Protein AF-A0A954KJN5-F1 (afdb_monomer)

Structure (mmCIF, N/CA/C/O backbone):
data_AF-A0A954KJN5-F1
#
_entry.id   AF-A0A954KJN5-F1
#
loop_
_atom_site.group_PDB
_atom_site.id
_atom_site.type_symbol
_atom_site.label_atom_id
_atom_site.label_alt_id
_atom_site.label_comp_id
_atom_site.label_asym_id
_atom_site.label_entity_id
_atom_site.label_seq_id
_atom_site.pdbx_PDB_ins_code
_atom_site.Cartn_x
_atom_site.Cartn_y
_atom_site.Cartn_z
_atom_site.occupancy
_atom_site.B_iso_or_equiv
_atom_site.auth_seq_id
_atom_site.auth_comp_id
_atom_site.auth_asym_id
_atom_site.auth_atom_id
_atom_site.pdbx_PDB_model_num
ATOM 1 N N . MET A 1 1 ? 38.345 19.058 4.018 1.00 45.34 1 MET A N 1
ATOM 2 C CA . MET A 1 1 ? 37.276 18.795 3.029 1.00 45.34 1 MET A CA 1
ATOM 3 C C . MET A 1 1 ? 36.650 20.139 2.692 1.00 45.34 1 MET A C 1
ATOM 5 O O . MET A 1 1 ? 36.261 20.833 3.620 1.00 45.34 1 MET A O 1
ATOM 9 N N . GLY A 1 2 ? 36.701 20.574 1.430 1.00 59.28 2 GLY A N 1
ATOM 10 C CA . GLY A 1 2 ? 36.225 21.905 1.029 1.00 59.28 2 GLY A CA 1
ATOM 11 C C . GLY A 1 2 ? 34.712 22.035 1.203 1.00 59.28 2 GLY A C 1
ATOM 12 O O . GLY A 1 2 ? 33.981 21.108 0.860 1.00 59.28 2 GLY A O 1
ATOM 13 N N . ASN A 1 3 ? 34.256 23.162 1.754 1.00 68.44 3 ASN A N 1
ATOM 14 C CA . ASN A 1 3 ? 32.835 23.489 1.864 1.00 68.44 3 ASN A CA 1
ATOM 15 C C . ASN A 1 3 ? 32.254 23.645 0.457 1.00 68.44 3 ASN A C 1
ATOM 17 O O . ASN A 1 3 ? 32.438 24.685 -0.173 1.00 68.44 3 ASN A O 1
ATOM 21 N N . ILE A 1 4 ? 31.571 22.613 -0.034 1.00 74.88 4 ILE A N 1
ATOM 22 C CA . ILE A 1 4 ? 30.788 22.710 -1.264 1.00 74.88 4 ILE A CA 1
ATOM 23 C C . ILE A 1 4 ? 29.654 23.714 -0.987 1.00 74.88 4 ILE A C 1
ATOM 25 O O . ILE A 1 4 ? 28.879 23.498 -0.050 1.00 74.88 4 ILE A O 1
ATOM 29 N N . PRO A 1 5 ? 29.541 24.816 -1.748 1.00 82.19 5 PRO A N 1
ATOM 30 C CA . PRO A 1 5 ? 28.461 25.780 -1.589 1.00 82.19 5 PRO A CA 1
ATOM 31 C C . PRO A 1 5 ? 27.086 25.107 -1.698 1.00 82.19 5 PRO A C 1
ATOM 33 O O . PRO A 1 5 ? 26.865 24.262 -2.564 1.00 82.19 5 PRO A O 1
ATOM 36 N N . GLN A 1 6 ? 26.123 25.522 -0.870 1.00 74.19 6 GLN A N 1
ATOM 37 C CA . GLN A 1 6 ? 24.774 24.931 -0.822 1.00 74.19 6 GLN A CA 1
ATOM 38 C C . GLN A 1 6 ? 24.078 24.885 -2.197 1.00 74.19 6 GLN A C 1
ATOM 40 O O . GLN A 1 6 ? 23.356 23.943 -2.519 1.00 74.19 6 GLN A O 1
ATOM 45 N N . VAL A 1 7 ? 24.322 25.896 -3.034 1.00 82.19 7 VAL A N 1
ATOM 46 C CA . VAL A 1 7 ? 23.791 25.984 -4.404 1.00 82.19 7 VAL A CA 1
ATOM 47 C C . VAL A 1 7 ? 24.363 24.887 -5.306 1.00 82.19 7 VAL A C 1
ATOM 49 O O . VAL A 1 7 ? 23.650 24.325 -6.138 1.00 82.19 7 VAL A O 1
ATOM 52 N N . GLU A 1 8 ? 25.640 24.558 -5.130 1.00 83.75 8 GLU A N 1
ATOM 53 C CA . GLU A 1 8 ? 26.333 23.526 -5.895 1.00 83.75 8 GLU A CA 1
ATOM 54 C C . GLU A 1 8 ? 25.905 22.123 -5.440 1.00 83.75 8 GLU A C 1
ATOM 56 O O . GLU A 1 8 ? 25.600 21.280 -6.283 1.00 83.75 8 GLU A O 1
ATOM 61 N N . LEU A 1 9 ? 25.718 21.913 -4.129 1.00 78.31 9 LEU A N 1
ATOM 62 C CA . LEU A 1 9 ? 25.090 20.697 -3.591 1.00 78.31 9 LEU A CA 1
ATOM 63 C C . LEU A 1 9 ? 23.677 20.477 -4.149 1.00 78.31 9 LEU A C 1
ATOM 65 O O . LEU A 1 9 ? 23.351 19.367 -4.568 1.00 78.31 9 LEU A O 1
ATOM 69 N N . ASN A 1 10 ? 22.853 21.527 -4.219 1.00 80.38 10 ASN A N 1
ATOM 70 C CA . ASN A 1 10 ? 21.506 21.429 -4.787 1.00 80.38 10 ASN A CA 1
ATOM 71 C C . ASN A 1 10 ? 21.533 21.058 -6.280 1.00 80.38 10 ASN A C 1
ATOM 73 O O . ASN A 1 10 ? 20.729 20.231 -6.712 1.00 80.38 10 ASN A O 1
ATOM 77 N N . ARG A 1 11 ? 22.470 21.608 -7.067 1.00 83.88 11 ARG A N 1
ATOM 78 C CA . ARG A 1 11 ? 22.643 21.234 -8.485 1.00 83.88 11 ARG A CA 1
ATOM 79 C C . ARG A 1 11 ? 23.091 19.786 -8.653 1.00 83.88 11 ARG A C 1
ATOM 81 O O . ARG A 1 11 ? 22.557 19.093 -9.516 1.00 83.88 11 ARG A O 1
ATOM 88 N N . ILE A 1 12 ? 24.031 19.325 -7.828 1.00 82.31 12 ILE A N 1
ATOM 89 C CA . ILE A 1 12 ? 24.496 17.932 -7.830 1.00 82.31 12 ILE A CA 1
ATOM 90 C C . ILE A 1 12 ? 23.345 16.988 -7.454 1.00 82.31 12 ILE A C 1
ATOM 92 O O . ILE A 1 12 ? 23.120 15.978 -8.114 1.00 82.31 12 ILE A O 1
ATOM 96 N N . TYR A 1 13 ? 22.553 17.331 -6.439 1.00 79.69 13 TYR A N 1
ATOM 97 C CA . TYR A 1 13 ? 21.402 16.519 -6.049 1.00 79.69 13 TYR A CA 1
ATOM 98 C C . TYR A 1 13 ? 20.354 16.429 -7.170 1.00 79.69 13 TYR A C 1
ATOM 100 O O . TYR A 1 13 ? 19.871 15.340 -7.488 1.00 79.69 13 TYR A O 1
ATOM 108 N N . GLN A 1 14 ? 20.047 17.554 -7.826 1.00 81.94 14 GLN A N 1
ATOM 109 C CA . GLN A 1 14 ? 19.130 17.595 -8.971 1.00 81.94 14 GLN A CA 1
ATOM 110 C C . GLN A 1 14 ? 19.646 16.787 -10.169 1.00 81.94 14 GLN A C 1
ATOM 112 O O . GLN A 1 14 ? 18.857 16.092 -10.811 1.00 81.94 14 GLN A O 1
ATOM 117 N N . SER A 1 15 ? 20.951 16.826 -10.456 1.00 83.62 15 SER A N 1
ATOM 118 C CA . SER A 1 15 ? 21.538 16.075 -11.572 1.00 83.62 15 SER A CA 1
ATOM 119 C C . SER A 1 15 ? 21.603 14.565 -11.312 1.00 83.62 15 SER A C 1
ATOM 121 O O . SER A 1 15 ? 21.504 13.779 -12.255 1.00 83.62 15 SER A O 1
ATOM 123 N N . ILE A 1 16 ? 21.689 14.140 -10.046 1.00 83.56 16 ILE A N 1
ATOM 124 C CA . ILE A 1 16 ? 21.699 12.723 -9.650 1.00 83.56 16 ILE A CA 1
ATOM 125 C C . ILE A 1 16 ? 20.284 12.123 -9.605 1.00 83.56 16 ILE A C 1
ATOM 127 O O . ILE A 1 16 ? 20.129 10.913 -9.799 1.00 83.56 16 ILE A O 1
ATOM 131 N N . GLN A 1 17 ? 19.229 12.924 -9.406 1.00 76.94 17 GLN A N 1
ATOM 132 C CA . GLN A 1 17 ? 17.857 12.409 -9.277 1.00 76.94 17 GLN A CA 1
ATOM 133 C C . GLN A 1 17 ? 17.408 11.457 -10.404 1.00 76.94 17 GLN A C 1
ATOM 135 O O . GLN A 1 17 ? 16.836 10.411 -10.087 1.00 76.94 17 GLN A O 1
ATOM 140 N N . PRO A 1 18 ? 17.637 11.740 -11.703 1.00 74.88 18 PRO A N 1
ATOM 141 C CA . PRO A 1 18 ? 17.242 10.828 -12.775 1.00 74.88 18 PRO A CA 1
ATOM 142 C C . PRO A 1 18 ? 17.956 9.475 -12.697 1.00 74.88 18 PRO A C 1
ATOM 144 O O . PRO A 1 18 ? 17.332 8.442 -12.946 1.00 74.88 18 PRO A O 1
ATOM 147 N N . LEU A 1 19 ? 19.240 9.473 -12.329 1.00 73.75 19 LEU A N 1
ATOM 148 C CA . LEU A 1 19 ? 20.025 8.253 -12.160 1.00 73.75 19 LEU A CA 1
ATOM 149 C C . LEU A 1 19 ? 19.547 7.464 -10.937 1.00 73.75 19 LEU A C 1
ATOM 151 O O . LEU A 1 19 ? 19.317 6.264 -11.051 1.00 73.75 19 LEU A O 1
ATOM 155 N N . SER A 1 20 ? 19.300 8.142 -9.813 1.00 70.31 20 SER A N 1
ATOM 156 C CA . SER A 1 20 ? 18.737 7.534 -8.602 1.00 70.31 20 SER A CA 1
ATOM 157 C C . SER A 1 20 ? 17.366 6.897 -8.868 1.00 70.31 20 SER A C 1
ATOM 159 O O . SER A 1 20 ? 17.153 5.738 -8.526 1.00 70.31 20 SER A O 1
ATOM 161 N N . ARG A 1 21 ? 16.470 7.576 -9.603 1.00 68.38 21 ARG A N 1
ATOM 162 C CA . ARG A 1 21 ? 15.166 7.019 -10.021 1.00 68.38 21 ARG A CA 1
ATOM 163 C C . ARG A 1 21 ? 15.283 5.805 -10.949 1.00 68.38 21 ARG A C 1
ATOM 165 O O . ARG A 1 21 ? 14.409 4.940 -10.935 1.00 68.38 21 ARG A O 1
ATOM 172 N N . ARG A 1 22 ? 16.313 5.748 -11.802 1.00 67.25 22 ARG A N 1
ATOM 173 C CA . ARG A 1 22 ? 16.588 4.572 -12.651 1.00 67.25 22 ARG A CA 1
ATOM 174 C C . ARG A 1 22 ? 17.161 3.420 -11.829 1.00 67.25 22 ARG A C 1
ATOM 176 O O . ARG A 1 22 ? 16.730 2.291 -12.006 1.00 67.25 22 ARG A O 1
ATOM 183 N N . TYR A 1 23 ? 18.072 3.716 -10.906 1.00 67.00 23 TYR A N 1
ATOM 184 C CA . TYR A 1 23 ? 18.651 2.738 -9.991 1.00 67.00 23 TYR A CA 1
ATOM 185 C C . TYR A 1 23 ? 17.596 2.130 -9.050 1.00 67.00 23 TYR A C 1
ATOM 187 O O . TYR A 1 23 ? 17.538 0.914 -8.907 1.00 67.00 23 TYR A O 1
ATOM 195 N N . GLN A 1 24 ? 16.703 2.950 -8.483 1.00 63.78 24 GLN A N 1
ATOM 196 C CA . GLN A 1 24 ? 15.600 2.506 -7.616 1.00 63.78 24 GLN A CA 1
ATOM 197 C C . GLN A 1 24 ? 14.591 1.597 -8.330 1.00 63.78 24 GLN A C 1
ATOM 199 O O . GLN A 1 24 ? 14.034 0.700 -7.701 1.00 63.78 24 GLN A O 1
ATOM 204 N N . ARG A 1 25 ? 14.389 1.781 -9.642 1.00 61.91 25 ARG A N 1
ATOM 205 C CA . ARG A 1 25 ? 13.580 0.870 -10.471 1.00 61.91 25 ARG A CA 1
ATOM 206 C C . ARG A 1 25 ? 14.228 -0.505 -10.684 1.00 61.91 25 ARG A C 1
ATOM 208 O O . ARG A 1 25 ? 13.544 -1.433 -11.108 1.00 61.91 25 ARG A O 1
ATOM 215 N N . GLY A 1 26 ? 15.516 -0.648 -10.364 1.00 63.56 26 GLY A N 1
ATOM 216 C CA . GLY A 1 26 ? 16.292 -1.868 -10.558 1.00 63.56 26 GLY A CA 1
ATOM 217 C C . GLY A 1 26 ? 16.673 -2.120 -12.020 1.00 63.56 26 GLY A C 1
ATOM 218 O O . GLY A 1 26 ? 16.146 -1.512 -12.949 1.00 63.56 26 GLY A O 1
ATOM 219 N N . LEU A 1 27 ? 17.604 -3.054 -12.236 1.00 65.06 27 LEU A N 1
ATOM 220 C CA . LEU A 1 27 ? 18.085 -3.418 -13.579 1.00 65.06 27 LEU A CA 1
ATOM 221 C C . LEU A 1 27 ? 17.103 -4.302 -14.366 1.00 65.06 27 LEU A C 1
ATOM 223 O O . LEU A 1 27 ? 17.240 -4.422 -15.579 1.00 65.06 27 LEU A O 1
ATOM 227 N N . ASN A 1 28 ? 16.105 -4.872 -13.681 1.00 66.38 28 ASN A N 1
ATOM 228 C CA . ASN A 1 28 ? 15.162 -5.858 -14.219 1.00 66.38 28 ASN A CA 1
ATOM 229 C C . ASN A 1 28 ? 13.690 -5.417 -14.069 1.00 66.38 28 ASN A C 1
ATOM 231 O O . ASN A 1 28 ? 12.794 -6.253 -14.107 1.00 66.38 28 ASN A O 1
ATOM 235 N N . GLY A 1 29 ? 13.436 -4.128 -13.813 1.00 63.22 29 GLY A N 1
ATOM 236 C CA . GLY A 1 29 ? 12.082 -3.585 -13.662 1.00 63.22 29 GLY A CA 1
ATOM 237 C C . GLY A 1 29 ? 11.416 -3.199 -14.994 1.00 63.22 29 GLY A C 1
ATOM 238 O O . GLY A 1 29 ? 12.033 -3.337 -16.056 1.00 63.22 29 GLY A O 1
ATOM 239 N N . PRO A 1 30 ? 10.187 -2.657 -14.950 1.00 64.12 30 PRO A N 1
ATOM 240 C CA . PRO A 1 30 ? 9.485 -2.120 -16.111 1.00 64.12 30 PRO A CA 1
ATOM 241 C C . PRO A 1 30 ? 10.316 -1.060 -16.851 1.00 64.12 30 PRO A C 1
ATOM 243 O O . PRO A 1 30 ? 10.861 -0.123 -16.256 1.00 64.12 30 PRO A O 1
ATOM 246 N N . GLY A 1 31 ? 10.421 -1.207 -18.166 1.00 66.62 31 GLY A N 1
ATOM 247 C CA . GLY A 1 31 ? 11.252 -0.428 -19.075 1.00 66.62 31 GLY A CA 1
ATOM 248 C C . GLY A 1 31 ? 12.710 -0.891 -19.185 1.00 66.62 31 GLY A C 1
ATOM 249 O O . GLY A 1 31 ? 13.462 -0.276 -19.951 1.00 66.62 31 GLY A O 1
ATOM 250 N N . SER A 1 32 ? 13.129 -1.931 -18.452 1.00 74.88 32 SER A N 1
ATOM 251 C CA . SER A 1 32 ? 14.501 -2.455 -18.507 1.00 74.88 32 SER A CA 1
ATOM 252 C C . SER A 1 32 ? 14.826 -3.119 -19.847 1.00 74.88 32 SER A C 1
ATOM 254 O O . SER A 1 32 ? 13.944 -3.562 -20.583 1.00 74.88 32 SER A O 1
ATOM 256 N N . LEU A 1 33 ? 16.122 -3.203 -20.174 1.00 79.69 33 LEU A N 1
ATOM 257 C CA . LEU A 1 33 ? 16.566 -3.943 -21.357 1.00 79.69 33 LEU A CA 1
ATOM 258 C C . LEU A 1 33 ? 16.180 -5.423 -21.250 1.00 79.69 33 LEU A C 1
ATOM 260 O O . LEU A 1 33 ? 15.765 -5.999 -22.247 1.00 79.69 33 LEU A O 1
ATOM 264 N N . PHE A 1 34 ? 16.256 -5.993 -20.043 1.00 81.88 34 PHE A N 1
ATOM 265 C CA . PHE A 1 34 ? 15.846 -7.367 -19.766 1.00 81.88 34 PHE A CA 1
ATOM 266 C C . PHE A 1 34 ? 14.375 -7.604 -20.123 1.00 81.88 34 PHE A C 1
ATOM 268 O O . PHE A 1 34 ? 14.086 -8.500 -20.904 1.00 81.88 34 PHE A O 1
ATOM 275 N N . GLU A 1 35 ? 13.452 -6.770 -19.632 1.00 79.62 35 GLU A N 1
ATOM 276 C CA . GLU A 1 35 ? 12.021 -6.903 -19.951 1.00 79.62 35 GLU A CA 1
ATOM 277 C C . GLU A 1 35 ? 11.764 -6.833 -21.466 1.00 79.62 35 GLU A C 1
ATOM 279 O O . GLU A 1 35 ? 10.993 -7.622 -22.013 1.00 79.62 35 GLU A O 1
ATOM 284 N N . LYS A 1 36 ? 12.450 -5.916 -22.161 1.00 81.88 36 LYS A N 1
ATOM 285 C CA . LYS A 1 36 ? 12.291 -5.730 -23.610 1.00 81.88 36 LYS A CA 1
ATOM 286 C C . LYS A 1 36 ? 12.789 -6.918 -24.423 1.00 81.88 36 LYS A C 1
ATOM 288 O O . LYS A 1 36 ? 12.209 -7.210 -25.464 1.00 81.88 36 LYS A O 1
ATOM 293 N N . THR A 1 37 ? 13.860 -7.575 -23.983 1.00 88.56 37 THR A N 1
ATOM 294 C CA . THR A 1 37 ? 14.454 -8.692 -24.723 1.00 88.56 37 THR A CA 1
ATOM 295 C C . THR A 1 37 ? 13.867 -10.040 -24.328 1.00 88.56 37 THR A C 1
ATOM 297 O O . THR A 1 37 ? 13.871 -10.949 -25.157 1.00 88.56 37 THR A O 1
ATOM 300 N N . VAL A 1 38 ? 13.329 -10.200 -23.112 1.00 86.56 38 VAL A N 1
ATOM 301 C CA . VAL A 1 38 ? 12.840 -11.503 -22.628 1.00 86.56 38 VAL A CA 1
ATOM 302 C C . VAL A 1 38 ? 11.743 -12.065 -23.538 1.00 86.56 38 VAL A C 1
ATOM 304 O O . VAL A 1 38 ? 11.793 -13.236 -23.906 1.00 86.56 38 VAL A O 1
ATOM 307 N N . ARG A 1 39 ? 10.824 -11.209 -24.011 1.00 82.06 39 ARG A N 1
ATOM 308 C CA . ARG A 1 39 ? 9.712 -11.607 -24.891 1.00 82.06 39 ARG A CA 1
ATOM 309 C C . ARG A 1 39 ? 10.153 -12.030 -26.291 1.00 82.06 39 ARG A C 1
ATOM 311 O O . ARG A 1 39 ? 9.436 -12.774 -26.941 1.00 82.06 39 ARG A O 1
ATOM 318 N N . THR A 1 40 ? 11.305 -11.553 -26.760 1.00 87.81 40 THR A N 1
ATOM 319 C CA . THR A 1 40 ? 11.828 -11.865 -28.102 1.00 87.81 40 THR A CA 1
ATOM 320 C C . THR A 1 40 ? 12.914 -12.937 -28.087 1.00 87.81 40 THR A C 1
ATOM 322 O O . THR A 1 40 ? 13.315 -13.407 -29.145 1.00 87.81 40 THR A O 1
ATOM 325 N N . THR A 1 41 ? 13.443 -13.274 -26.908 1.00 91.62 41 THR A N 1
ATOM 326 C CA . THR A 1 41 ? 14.573 -14.206 -26.750 1.00 91.62 41 THR A CA 1
ATOM 327 C C . THR A 1 41 ? 14.121 -15.588 -26.283 1.00 91.62 41 THR A C 1
ATOM 329 O O . THR A 1 41 ? 14.796 -16.579 -26.553 1.00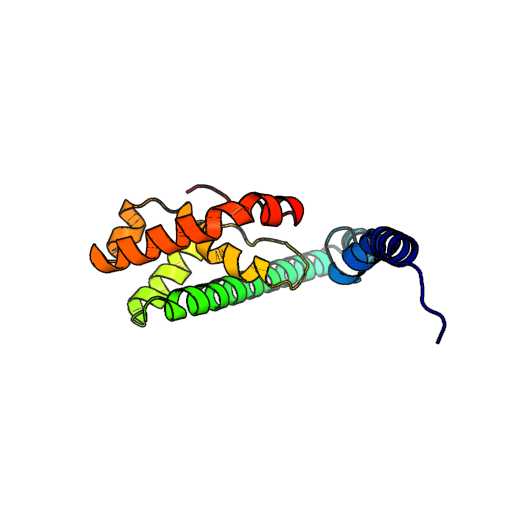 91.62 41 THR A O 1
ATOM 332 N N . LEU A 1 42 ? 12.995 -15.664 -25.572 1.00 92.25 42 LEU A N 1
ATOM 333 C CA . LEU A 1 42 ? 12.406 -16.924 -25.135 1.00 92.25 42 LEU A CA 1
ATOM 334 C C . LEU A 1 42 ? 11.573 -17.555 -26.252 1.00 92.25 42 LEU A C 1
ATOM 336 O O . LEU A 1 42 ? 10.929 -16.858 -27.032 1.00 92.25 42 LEU A O 1
ATOM 340 N N . ARG A 1 43 ? 11.565 -18.888 -26.296 1.00 93.81 43 ARG A N 1
ATOM 341 C CA . ARG A 1 43 ? 10.570 -19.642 -27.067 1.00 93.81 43 ARG A CA 1
ATOM 342 C C . ARG A 1 43 ? 9.198 -19.555 -26.392 1.00 93.81 43 ARG A C 1
ATOM 344 O O . ARG A 1 43 ? 9.129 -19.311 -25.188 1.00 93.81 43 ARG A O 1
ATOM 351 N N . ASP A 1 44 ? 8.131 -19.836 -27.133 1.00 92.25 44 ASP A N 1
ATOM 352 C CA . ASP A 1 44 ? 6.747 -19.725 -26.645 1.00 92.25 44 ASP A CA 1
ATOM 353 C C . ASP A 1 44 ? 6.487 -20.530 -25.357 1.00 92.25 44 ASP A C 1
ATOM 355 O O . ASP A 1 44 ? 5.851 -20.034 -24.426 1.00 92.25 44 ASP A O 1
ATOM 359 N N . ASP A 1 45 ? 7.045 -21.743 -25.254 1.00 93.19 45 ASP A N 1
ATOM 360 C CA . ASP A 1 45 ? 6.956 -22.596 -24.061 1.00 93.19 45 ASP A CA 1
ATOM 361 C C . ASP A 1 45 ? 7.611 -21.944 -22.833 1.00 93.19 45 ASP A C 1
ATOM 363 O O . ASP A 1 45 ? 7.081 -21.981 -21.722 1.00 93.19 45 ASP A O 1
ATOM 367 N N . GLN A 1 46 ? 8.760 -21.304 -23.038 1.00 92.44 46 GLN A N 1
ATOM 368 C CA . GLN A 1 46 ? 9.512 -20.632 -21.982 1.00 92.44 46 GLN A CA 1
ATOM 369 C C . GLN A 1 46 ? 8.873 -19.298 -21.591 1.00 92.44 46 GLN A C 1
ATOM 371 O O . GLN A 1 46 ? 8.876 -18.944 -20.410 1.00 92.44 46 GLN A O 1
ATOM 376 N N . LEU A 1 47 ? 8.318 -18.572 -22.564 1.00 90.12 47 LEU A N 1
ATOM 377 C CA . LEU A 1 47 ? 7.621 -17.314 -22.337 1.00 90.12 47 LEU A CA 1
ATOM 378 C C . LEU A 1 47 ? 6.375 -17.532 -21.473 1.00 90.12 47 LEU A C 1
ATOM 380 O O . LEU A 1 47 ? 6.204 -16.823 -20.485 1.00 90.12 47 LEU A O 1
ATOM 384 N N . ALA A 1 48 ? 5.575 -18.560 -21.764 1.00 91.25 48 ALA A N 1
ATOM 385 C CA . ALA A 1 48 ? 4.393 -18.889 -20.967 1.00 91.25 48 ALA A CA 1
ATOM 386 C C . ALA A 1 48 ? 4.743 -19.203 -19.499 1.00 91.25 48 ALA A C 1
ATOM 388 O O . ALA A 1 48 ? 4.082 -18.726 -18.573 1.00 91.25 48 ALA A O 1
ATOM 389 N N . ILE A 1 49 ? 5.819 -19.966 -19.266 1.00 93.50 49 ILE A N 1
ATOM 390 C CA . ILE A 1 49 ? 6.311 -20.255 -17.909 1.00 93.50 49 ILE A CA 1
ATOM 391 C C . ILE A 1 49 ? 6.776 -18.968 -17.218 1.00 93.50 49 ILE A C 1
ATOM 393 O O . ILE A 1 49 ? 6.462 -18.747 -16.047 1.00 93.50 49 ILE A O 1
ATOM 397 N N . TYR A 1 50 ? 7.520 -18.120 -17.931 1.00 89.88 50 TYR A N 1
ATOM 398 C CA . TYR A 1 50 ? 8.005 -16.849 -17.405 1.00 89.88 50 TYR A CA 1
ATOM 399 C C . TYR A 1 50 ? 6.850 -15.924 -16.997 1.00 89.88 50 TYR A C 1
ATOM 401 O O . TYR A 1 50 ? 6.845 -15.412 -15.878 1.00 89.88 50 TYR A O 1
ATOM 409 N N . GLU A 1 51 ? 5.843 -15.758 -17.855 1.00 87.88 51 GLU A N 1
ATOM 410 C CA . GLU A 1 51 ? 4.674 -14.914 -17.586 1.00 87.88 51 GLU A CA 1
ATOM 411 C C . GLU A 1 51 ? 3.859 -15.421 -16.392 1.00 87.88 51 GLU A C 1
ATOM 413 O O . GLU A 1 51 ? 3.485 -14.628 -15.525 1.00 87.88 51 GLU A O 1
ATOM 418 N N . ALA A 1 52 ? 3.656 -16.738 -16.279 1.00 90.44 52 ALA A N 1
ATOM 419 C CA . ALA A 1 52 ? 2.993 -17.333 -15.121 1.00 90.44 52 ALA A CA 1
ATOM 420 C C . ALA A 1 52 ? 3.765 -17.068 -13.814 1.00 90.44 52 ALA A C 1
ATOM 422 O O . ALA A 1 52 ? 3.172 -16.742 -12.783 1.00 90.44 52 ALA A O 1
ATOM 423 N N . GLN A 1 53 ? 5.099 -17.163 -13.849 1.00 90.69 53 GLN A N 1
ATOM 424 C CA . GLN A 1 53 ? 5.942 -16.864 -12.691 1.00 90.69 53 GLN A CA 1
ATOM 425 C C . GLN A 1 53 ? 5.953 -15.375 -12.336 1.00 90.69 53 GLN A C 1
ATOM 427 O O . GLN A 1 53 ? 5.938 -15.046 -11.149 1.00 90.69 53 GLN A O 1
ATOM 432 N N . GLU A 1 54 ? 5.979 -14.475 -13.323 1.00 85.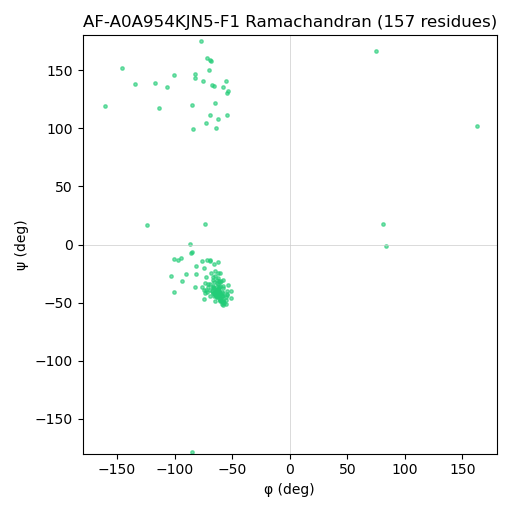19 54 GLU A N 1
ATOM 433 C CA . GLU A 1 54 ? 5.867 -13.031 -13.087 1.00 85.19 54 GLU A CA 1
ATOM 434 C C . GLU A 1 54 ? 4.514 -12.663 -12.479 1.00 85.19 54 GLU A C 1
ATOM 436 O O . GLU A 1 54 ? 4.470 -11.907 -11.507 1.00 85.19 54 GLU A O 1
ATOM 441 N N . LEU A 1 55 ? 3.419 -13.237 -12.982 1.00 85.69 55 LEU A N 1
ATOM 442 C CA . LEU A 1 55 ? 2.085 -13.016 -12.428 1.00 85.69 55 LEU A CA 1
ATOM 443 C C . LEU A 1 55 ? 2.031 -13.419 -10.951 1.00 85.69 55 LEU A C 1
ATOM 445 O O . LEU A 1 55 ? 1.609 -12.633 -10.102 1.00 85.69 55 LEU A O 1
ATOM 449 N N . GLU A 1 56 ? 2.528 -14.611 -10.625 1.00 88.44 56 GLU A N 1
ATOM 450 C CA . GLU A 1 56 ? 2.550 -15.104 -9.250 1.00 88.44 56 GLU A CA 1
ATOM 451 C C . GLU A 1 56 ? 3.494 -14.283 -8.350 1.00 88.44 56 GLU A C 1
ATOM 453 O O . GLU A 1 56 ? 3.185 -14.017 -7.185 1.00 88.44 56 GLU A O 1
ATOM 458 N N . ARG A 1 57 ? 4.633 -13.823 -8.883 1.00 86.00 57 ARG A N 1
ATOM 459 C CA . ARG A 1 57 ? 5.557 -12.919 -8.179 1.00 86.00 57 ARG A CA 1
ATOM 460 C C . ARG A 1 57 ? 4.878 -11.592 -7.847 1.00 86.00 57 ARG A C 1
ATOM 462 O O . ARG A 1 57 ? 5.017 -11.107 -6.724 1.00 86.00 57 ARG A O 1
ATOM 469 N N . ASN A 1 58 ? 4.146 -11.021 -8.801 1.00 82.81 58 ASN A N 1
ATOM 470 C CA . ASN A 1 58 ? 3.414 -9.770 -8.624 1.00 82.81 58 ASN A CA 1
ATOM 471 C C . ASN A 1 58 ? 2.271 -9.933 -7.623 1.00 82.81 58 ASN A C 1
ATOM 473 O O . ASN A 1 58 ? 2.132 -9.092 -6.738 1.00 82.81 58 ASN A O 1
ATOM 477 N N . ARG A 1 59 ? 1.533 -11.049 -7.679 1.00 85.81 59 ARG A N 1
ATOM 478 C CA . ARG A 1 59 ? 0.490 -11.380 -6.699 1.00 85.81 59 ARG A CA 1
ATOM 479 C C . ARG A 1 59 ? 1.049 -11.444 -5.277 1.00 85.81 59 ARG A C 1
ATOM 481 O O . ARG A 1 59 ? 0.525 -10.782 -4.387 1.00 85.81 59 ARG A O 1
ATOM 488 N N . ARG A 1 60 ? 2.154 -12.172 -5.068 1.00 88.38 60 ARG A N 1
ATOM 489 C CA . ARG A 1 60 ? 2.809 -12.279 -3.750 1.00 88.38 60 ARG A CA 1
ATOM 490 C C . ARG A 1 60 ? 3.360 -10.948 -3.245 1.00 88.38 60 ARG A C 1
ATOM 492 O O . ARG A 1 60 ? 3.265 -10.661 -2.056 1.00 88.38 60 ARG A O 1
ATOM 499 N N . ARG A 1 61 ? 3.939 -10.131 -4.131 1.00 85.44 61 ARG A N 1
ATOM 500 C CA . ARG A 1 61 ? 4.405 -8.780 -3.776 1.00 85.44 61 ARG A CA 1
ATOM 501 C C . ARG A 1 61 ? 3.250 -7.878 -3.362 1.00 85.44 61 ARG A C 1
ATOM 503 O O . ARG A 1 61 ? 3.382 -7.178 -2.364 1.00 85.44 61 ARG A O 1
ATOM 510 N N . HIS A 1 62 ? 2.144 -7.919 -4.103 1.00 86.19 62 HIS A N 1
ATOM 511 C CA . HIS A 1 62 ? 0.939 -7.159 -3.782 1.00 86.19 62 HIS A CA 1
ATOM 512 C C . HIS A 1 62 ? 0.386 -7.566 -2.416 1.00 86.19 62 HIS A C 1
ATOM 514 O O . HIS A 1 62 ? 0.226 -6.718 -1.547 1.00 86.19 62 HIS A O 1
ATOM 520 N N . GLU A 1 63 ? 0.239 -8.867 -2.164 1.00 90.12 63 GLU A N 1
ATOM 521 C CA . GLU A 1 63 ? -0.222 -9.366 -0.865 1.00 90.12 63 GLU A CA 1
ATOM 522 C C . GLU A 1 63 ? 0.701 -8.931 0.290 1.00 90.12 63 GLU A C 1
ATOM 524 O O . GLU A 1 63 ? 0.232 -8.459 1.327 1.00 90.12 63 GLU A O 1
ATOM 529 N N . ALA A 1 64 ? 2.023 -9.031 0.112 1.00 90.00 64 ALA A N 1
ATOM 530 C CA . ALA A 1 64 ? 2.988 -8.587 1.116 1.00 90.00 64 ALA A CA 1
ATOM 531 C C . ALA A 1 64 ? 2.896 -7.075 1.386 1.00 90.00 64 ALA A C 1
ATOM 533 O O . ALA A 1 64 ? 3.011 -6.643 2.537 1.00 90.00 64 ALA A O 1
ATOM 534 N N . LEU A 1 65 ? 2.664 -6.274 0.343 1.00 88.62 65 LEU A N 1
ATOM 535 C CA . LEU A 1 65 ? 2.460 -4.836 0.466 1.00 88.62 65 LEU A CA 1
ATOM 536 C C . LEU A 1 65 ? 1.182 -4.530 1.250 1.00 88.62 65 LEU A C 1
ATOM 538 O O . LEU A 1 65 ? 1.239 -3.755 2.202 1.00 88.62 65 LEU A O 1
ATOM 542 N N . VAL A 1 66 ? 0.067 -5.180 0.901 1.00 91.12 66 VAL A N 1
ATOM 543 C CA . VAL A 1 66 ? -1.220 -5.051 1.601 1.00 91.12 66 VAL A CA 1
ATOM 544 C C . VAL A 1 66 ? -1.060 -5.366 3.083 1.00 91.12 66 VAL A C 1
ATOM 546 O O . VAL A 1 66 ? -1.394 -4.536 3.927 1.00 91.12 66 VAL A O 1
ATOM 549 N N . ARG A 1 67 ? -0.446 -6.507 3.416 1.00 92.62 67 ARG A N 1
ATOM 550 C CA . ARG A 1 67 ? -0.183 -6.900 4.811 1.00 92.62 67 ARG A CA 1
ATOM 551 C C . ARG A 1 67 ? 0.710 -5.898 5.548 1.00 92.62 67 ARG A C 1
ATOM 553 O O . ARG A 1 67 ? 0.486 -5.626 6.723 1.00 92.62 67 ARG A O 1
ATOM 560 N N . SER A 1 68 ? 1.681 -5.304 4.859 1.00 90.69 68 SER A N 1
ATOM 561 C CA . SER A 1 68 ? 2.557 -4.283 5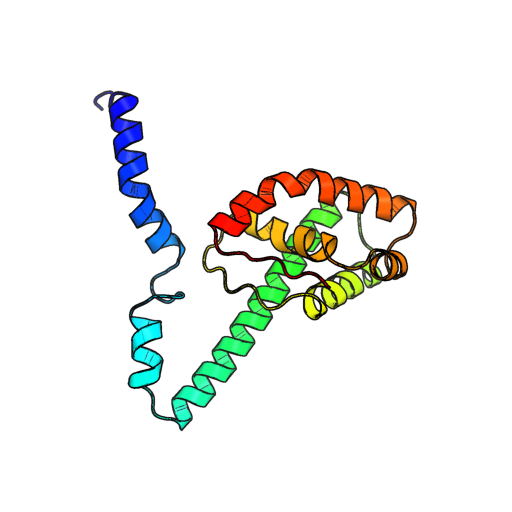.446 1.00 90.69 68 SER A CA 1
ATOM 562 C C . SER A 1 68 ? 1.825 -2.957 5.700 1.00 90.69 68 SER A C 1
ATOM 564 O O . SER A 1 68 ? 2.063 -2.314 6.719 1.00 90.69 68 SER A O 1
ATOM 566 N N . GLY A 1 69 ? 0.905 -2.553 4.818 1.00 89.44 69 GLY A N 1
ATOM 567 C CA . GLY A 1 69 ? 0.045 -1.385 5.047 1.00 89.44 69 GLY A CA 1
ATOM 568 C C . GLY A 1 69 ? -0.972 -1.610 6.167 1.00 89.44 69 GLY A C 1
ATOM 569 O O . GLY A 1 69 ? -1.241 -0.702 6.949 1.00 89.44 69 GLY A O 1
ATOM 570 N N . ILE A 1 70 ? -1.478 -2.835 6.321 1.00 92.31 70 ILE A N 1
ATOM 571 C CA . ILE A 1 70 ? -2.337 -3.206 7.454 1.00 92.31 70 ILE A CA 1
ATOM 572 C C . ILE A 1 70 ? -1.599 -3.053 8.783 1.00 92.31 70 ILE A C 1
ATOM 574 O O . ILE A 1 70 ? -2.168 -2.507 9.725 1.00 92.31 70 ILE A O 1
ATOM 578 N N . ALA A 1 71 ? -0.319 -3.428 8.845 1.00 92.12 71 ALA A N 1
ATOM 579 C CA . ALA A 1 71 ? 0.483 -3.188 10.041 1.00 92.12 71 ALA A CA 1
ATOM 580 C C . ALA A 1 71 ? 0.540 -1.689 10.411 1.00 92.12 71 ALA A C 1
ATOM 582 O O . ALA A 1 71 ? 0.580 -1.356 11.591 1.00 92.12 71 ALA A O 1
ATOM 583 N N . MET A 1 72 ? 0.475 -0.764 9.439 1.00 88.56 72 MET A N 1
ATOM 584 C CA . MET A 1 72 ? 0.357 0.675 9.729 1.00 88.56 72 MET A CA 1
ATOM 585 C C . MET A 1 72 ? -1.014 1.072 10.290 1.00 88.56 72 MET A C 1
ATOM 587 O O . MET A 1 72 ? -1.085 1.976 11.123 1.00 88.56 72 MET A O 1
ATOM 591 N N . ILE A 1 73 ? -2.094 0.420 9.857 1.00 91.19 73 ILE A N 1
ATOM 592 C CA . ILE A 1 73 ? -3.433 0.621 10.433 1.00 91.19 73 ILE A CA 1
ATOM 593 C C . ILE A 1 73 ? -3.435 0.149 11.892 1.00 91.19 73 ILE A C 1
ATOM 595 O O . ILE A 1 73 ? -3.906 0.875 12.770 1.00 91.19 73 ILE A O 1
ATOM 599 N N . GLU A 1 74 ? -2.821 -1.007 12.163 1.00 93.50 74 GLU A N 1
ATOM 600 C CA . GLU A 1 74 ? -2.711 -1.591 13.505 1.00 93.50 74 GLU A CA 1
ATOM 601 C C . GLU A 1 74 ? -1.950 -0.695 14.499 1.00 93.50 74 GLU A C 1
ATOM 603 O O . GLU A 1 74 ? -2.230 -0.743 15.696 1.00 93.50 74 GLU A O 1
ATOM 608 N N . LEU A 1 75 ? -1.065 0.196 14.024 1.00 91.12 75 LEU A N 1
ATOM 609 C CA . LEU A 1 75 ? -0.432 1.222 14.870 1.00 91.12 75 LEU A CA 1
ATOM 610 C C . LEU A 1 75 ? -1.429 2.254 15.418 1.00 91.12 75 LEU A C 1
ATOM 612 O O . LEU A 1 75 ? -1.168 2.864 16.453 1.00 91.12 75 LEU A O 1
ATOM 616 N N . SER A 1 76 ? -2.539 2.492 14.716 1.00 91.56 76 SER A N 1
ATOM 617 C CA . SER A 1 76 ? -3.586 3.423 15.156 1.00 91.56 76 SER A CA 1
ATOM 618 C C . SER A 1 76 ? -4.696 2.720 15.927 1.00 91.56 76 SER A C 1
ATOM 620 O O . SER A 1 76 ? -5.307 3.325 16.807 1.00 91.56 76 SER A O 1
ATOM 622 N N . MET A 1 77 ? -4.970 1.461 15.587 1.00 94.38 77 MET A N 1
ATOM 623 C CA . MET A 1 77 ? -6.014 0.661 16.210 1.00 94.38 77 MET A CA 1
ATOM 624 C C . MET A 1 77 ? -5.758 -0.831 15.965 1.00 94.38 77 MET A C 1
ATOM 626 O O . MET A 1 77 ? -5.767 -1.246 14.806 1.00 94.38 77 MET A O 1
ATOM 630 N N . PRO A 1 78 ? -5.578 -1.647 17.019 1.00 95.06 78 PRO A N 1
ATOM 631 C CA . PRO A 1 78 ? -5.404 -3.087 16.868 1.00 95.06 78 PRO A CA 1
ATOM 632 C C . PRO A 1 78 ? -6.594 -3.724 16.149 1.00 95.06 78 PRO A C 1
ATOM 634 O O . PRO A 1 78 ? -7.743 -3.438 16.485 1.00 95.06 78 PRO A O 1
ATOM 637 N N . LEU A 1 79 ? -6.313 -4.608 15.193 1.00 96.38 79 LEU A N 1
ATOM 638 C CA . LEU A 1 79 ? -7.329 -5.38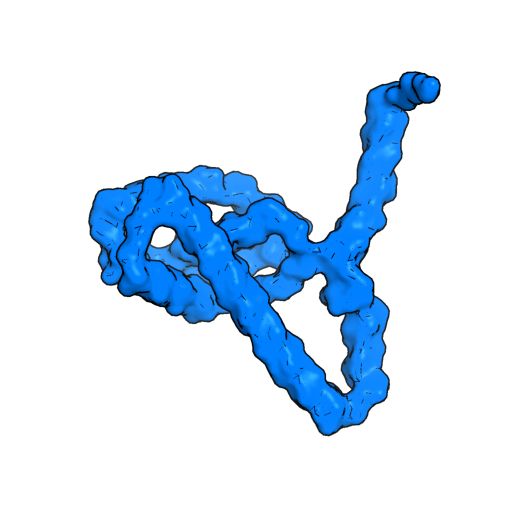0 14.486 1.00 96.38 79 LEU A CA 1
ATOM 639 C C . LEU A 1 79 ? -7.418 -6.792 15.062 1.00 96.38 79 LEU A C 1
ATOM 641 O O . LEU A 1 79 ? -6.417 -7.390 15.462 1.00 96.38 79 LEU A O 1
ATOM 645 N N . THR A 1 80 ? -8.625 -7.351 15.072 1.00 96.81 80 THR A N 1
ATOM 646 C CA . THR A 1 80 ? -8.793 -8.796 15.271 1.00 96.81 80 THR A CA 1
ATOM 647 C C . THR A 1 80 ? -8.270 -9.564 14.056 1.00 96.81 80 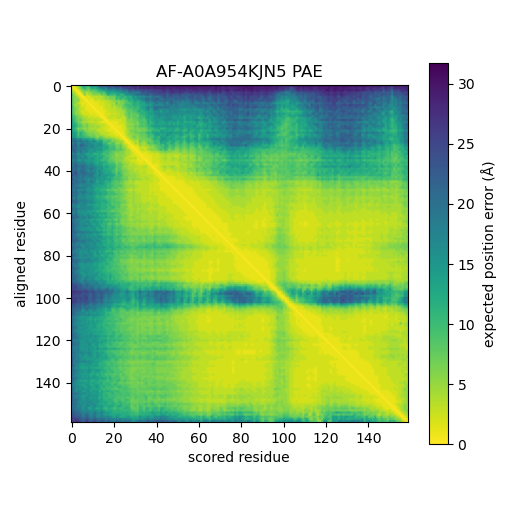THR A C 1
ATOM 649 O O . THR A 1 80 ? -8.209 -9.022 12.953 1.00 96.81 80 THR A O 1
ATOM 652 N N . GLU A 1 81 ? -7.950 -10.851 14.226 1.00 96.19 81 GLU A N 1
ATOM 653 C CA . GLU A 1 81 ? -7.523 -11.701 13.102 1.00 96.19 81 GLU A CA 1
ATOM 654 C C . GLU A 1 81 ? -8.548 -11.690 11.962 1.00 96.19 81 GLU A C 1
ATOM 656 O O . GLU A 1 81 ? -8.196 -11.507 10.802 1.00 96.19 81 GLU A O 1
ATOM 661 N N . LYS A 1 82 ? -9.837 -11.791 12.310 1.00 96.75 82 LYS A N 1
ATOM 662 C CA . LYS A 1 82 ? -10.931 -11.774 11.339 1.00 96.75 82 LYS A CA 1
ATOM 663 C C . LYS A 1 82 ? -10.968 -10.464 10.548 1.00 96.75 82 LYS A C 1
ATOM 665 O O . LYS A 1 82 ? -11.033 -10.498 9.326 1.00 96.75 82 LYS A O 1
ATOM 670 N N . GLN A 1 83 ? -10.884 -9.319 11.231 1.00 96.31 83 GLN A N 1
ATOM 671 C CA . GLN A 1 83 ? -10.838 -8.018 10.558 1.00 96.31 83 GLN A CA 1
ATOM 672 C C . GLN A 1 83 ? -9.605 -7.899 9.664 1.00 96.31 83 GLN A C 1
ATOM 674 O O . GLN A 1 83 ? -9.702 -7.388 8.554 1.00 96.31 83 GLN A O 1
ATOM 679 N N . ARG A 1 84 ? -8.452 -8.398 10.122 1.00 96.00 84 ARG A N 1
ATOM 680 C CA . ARG A 1 84 ? -7.218 -8.391 9.337 1.00 96.00 84 ARG A CA 1
ATOM 681 C C . ARG A 1 84 ? -7.394 -9.142 8.020 1.00 96.00 84 ARG A C 1
ATOM 683 O O . ARG A 1 84 ? -7.074 -8.590 6.970 1.00 96.00 84 ARG A O 1
ATOM 690 N N . GLU A 1 85 ? -7.899 -10.373 8.068 1.00 95.94 85 GLU A N 1
ATOM 691 C CA . GLU A 1 85 ? -8.109 -11.181 6.863 1.00 95.94 85 GLU A CA 1
ATOM 692 C C . GLU A 1 85 ? -9.160 -10.574 5.930 1.00 95.94 85 GLU A C 1
ATOM 694 O O . GLU A 1 85 ? -8.938 -10.523 4.720 1.00 95.94 85 GLU A O 1
ATOM 699 N N . GLU A 1 86 ? -10.256 -10.036 6.472 1.00 95.50 86 GLU A N 1
ATOM 700 C CA . GLU A 1 86 ? -11.283 -9.369 5.666 1.00 95.50 86 GLU A CA 1
ATOM 701 C C . GLU A 1 86 ? -10.738 -8.112 4.972 1.00 95.50 86 GLU A C 1
ATOM 703 O O . GLU A 1 86 ? -10.991 -7.919 3.785 1.00 95.50 86 GLU A O 1
ATOM 708 N N . VAL A 1 87 ? -9.921 -7.299 5.654 1.00 93.62 87 VAL A N 1
ATOM 709 C CA . VAL A 1 87 ? -9.260 -6.134 5.037 1.00 93.62 87 VAL A CA 1
ATOM 710 C C . VAL A 1 87 ? -8.314 -6.564 3.920 1.00 93.62 87 VAL A C 1
ATOM 712 O O . VAL A 1 87 ? -8.334 -5.956 2.849 1.00 93.62 87 VAL A O 1
ATOM 715 N N . VAL A 1 88 ? -7.505 -7.613 4.138 1.00 93.69 88 VAL A N 1
ATOM 716 C CA . VAL A 1 88 ? -6.644 -8.163 3.078 1.00 93.69 88 VAL A CA 1
ATOM 717 C C . VAL A 1 88 ? -7.495 -8.566 1.878 1.00 93.69 88 VAL A C 1
ATOM 719 O O . VAL A 1 88 ? -7.184 -8.146 0.767 1.00 93.69 88 VAL A O 1
ATOM 722 N N . SER A 1 89 ? -8.563 -9.342 2.089 1.00 93.38 89 SER A N 1
ATOM 723 C CA . SER A 1 89 ? -9.424 -9.830 1.004 1.00 93.38 89 SER A CA 1
ATOM 724 C C . SER A 1 89 ? -10.033 -8.676 0.219 1.00 93.38 89 SER A C 1
ATOM 726 O O . SER A 1 89 ? -9.898 -8.620 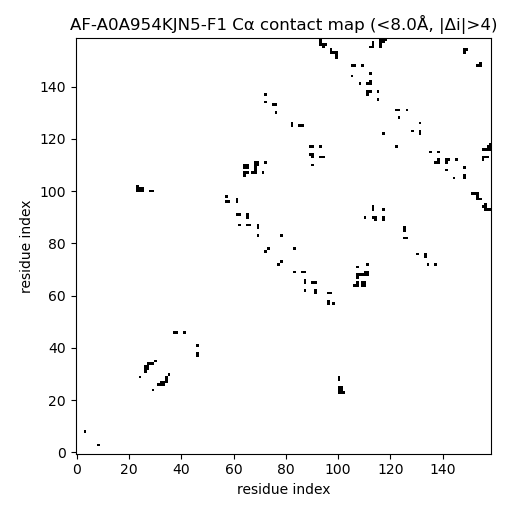-0.999 1.00 93.38 89 SER A O 1
ATOM 728 N N . VAL A 1 90 ? -10.620 -7.702 0.920 1.00 92.38 90 VAL A N 1
ATOM 729 C CA . VAL A 1 90 ? -11.253 -6.540 0.294 1.00 92.38 90 VAL A CA 1
ATOM 730 C C . VAL A 1 90 ? -10.264 -5.763 -0.570 1.00 92.38 90 VAL A C 1
ATOM 732 O O . VAL A 1 90 ? -10.574 -5.489 -1.724 1.00 92.38 90 VAL A O 1
ATOM 735 N N . ILE A 1 91 ? -9.067 -5.456 -0.060 1.00 89.56 91 ILE A N 1
ATOM 736 C CA . ILE A 1 91 ? -8.062 -4.702 -0.826 1.00 89.56 91 ILE A CA 1
ATOM 737 C C . ILE A 1 91 ? -7.533 -5.528 -2.007 1.00 89.56 91 ILE A C 1
ATOM 739 O O . ILE A 1 91 ? -7.313 -4.988 -3.092 1.00 89.56 91 ILE A O 1
ATOM 743 N N . MET A 1 92 ? -7.316 -6.832 -1.819 1.00 89.06 92 MET A N 1
ATOM 744 C CA . MET A 1 92 ? -6.835 -7.722 -2.881 1.00 89.06 92 MET A CA 1
ATOM 745 C C . MET A 1 92 ? -7.864 -7.903 -4.005 1.00 89.06 92 MET A C 1
ATOM 747 O O . MET A 1 92 ? -7.470 -8.107 -5.150 1.00 89.06 92 MET A O 1
ATOM 751 N N . GLU A 1 93 ? -9.160 -7.825 -3.698 1.00 88.06 93 GLU A N 1
ATOM 752 C CA . GLU A 1 93 ? -10.247 -7.920 -4.677 1.00 88.06 93 GLU A CA 1
ATOM 753 C C . GLU A 1 93 ? -10.528 -6.593 -5.388 1.00 88.06 93 GLU A C 1
ATOM 755 O O . GLU A 1 93 ? -10.838 -6.593 -6.578 1.00 88.06 93 GLU A O 1
ATOM 760 N N . SER A 1 94 ? -10.417 -5.466 -4.679 1.00 80.06 94 SER A N 1
ATOM 761 C CA . SER A 1 94 ? -10.717 -4.136 -5.223 1.00 80.06 94 SER A CA 1
ATOM 762 C C . SER A 1 94 ? -9.548 -3.497 -5.972 1.00 80.06 94 SER A C 1
ATOM 764 O O . SER A 1 94 ? -9.706 -2.437 -6.575 1.00 80.06 94 SER A O 1
ATOM 766 N N . SER A 1 95 ? -8.362 -4.115 -5.963 1.00 75.81 95 SER A N 1
ATOM 767 C CA . SER A 1 95 ? -7.181 -3.531 -6.591 1.00 75.81 95 SER A CA 1
ATOM 768 C C . SER A 1 95 ? -6.372 -4.503 -7.439 1.00 75.81 95 SER A C 1
ATOM 770 O O . SER A 1 95 ? -6.086 -5.638 -7.060 1.00 75.81 95 SER A O 1
ATOM 772 N N . ALA A 1 96 ? -5.933 -4.014 -8.599 1.00 70.94 96 ALA A N 1
ATOM 773 C CA . ALA A 1 96 ? -4.949 -4.716 -9.405 1.00 70.94 96 ALA A CA 1
ATOM 774 C C . ALA A 1 96 ? -3.567 -4.679 -8.720 1.00 70.94 96 ALA A C 1
ATOM 776 O O . ALA A 1 96 ? -3.245 -3.697 -8.041 1.00 70.94 96 ALA A O 1
ATOM 777 N N . PRO A 1 97 ? -2.712 -5.700 -8.931 1.00 66.38 97 PRO A N 1
ATOM 778 C CA . PRO A 1 97 ? -1.335 -5.678 -8.458 1.00 66.38 97 PRO A CA 1
ATOM 779 C C . PRO A 1 97 ? -0.620 -4.425 -8.968 1.00 66.38 97 PRO A C 1
ATOM 781 O O . PRO A 1 97 ? -0.364 -4.280 -10.165 1.00 66.38 97 PRO A O 1
ATOM 784 N N . ASN A 1 98 ? -0.290 -3.509 -8.059 1.00 63.44 98 ASN A N 1
ATOM 785 C CA . ASN A 1 98 ? 0.440 -2.302 -8.418 1.00 63.44 98 ASN A CA 1
ATOM 786 C C . ASN A 1 98 ? 1.876 -2.684 -8.806 1.00 63.44 98 ASN A C 1
ATOM 788 O O . ASN A 1 98 ? 2.681 -3.076 -7.964 1.00 63.44 98 ASN A O 1
ATOM 792 N N . LEU A 1 99 ? 2.217 -2.542 -10.091 1.00 56.66 99 LEU A N 1
ATOM 793 C CA . LEU A 1 99 ? 3.532 -2.878 -10.665 1.00 56.66 99 LEU A CA 1
ATOM 794 C C . LEU A 1 99 ? 4.643 -1.880 -10.289 1.00 56.66 99 LEU A C 1
ATOM 796 O O . LEU A 1 99 ? 5.687 -1.811 -10.951 1.00 56.66 99 LEU A O 1
ATOM 800 N N . VAL A 1 100 ? 4.437 -1.071 -9.249 1.00 59.31 100 VAL A N 1
ATOM 801 C CA . VAL A 1 100 ? 5.356 0.017 -8.928 1.00 59.31 100 VAL A CA 1
ATOM 802 C C . VAL A 1 100 ? 6.642 -0.551 -8.355 1.00 59.31 100 VAL A C 1
ATOM 804 O O . VAL A 1 100 ? 6.741 -1.010 -7.218 1.00 59.31 100 VAL A O 1
ATOM 807 N N . SER A 1 101 ? 7.651 -0.525 -9.212 1.00 51.88 101 SER A N 1
ATOM 808 C CA . SER A 1 101 ? 8.987 -1.020 -8.938 1.00 51.88 101 SER A CA 1
ATOM 809 C C . SER A 1 101 ? 9.772 0.073 -8.224 1.00 51.88 101 SER A C 1
ATOM 811 O O . SER A 1 101 ? 10.257 1.005 -8.863 1.00 51.88 101 SER A O 1
ATOM 813 N N . GLY A 1 102 ? 9.872 -0.018 -6.898 1.00 55.88 102 GLY A N 1
ATOM 814 C CA . GLY A 1 102 ? 10.710 0.888 -6.113 1.00 55.88 102 GLY A CA 1
ATOM 815 C C . GLY A 1 102 ? 10.363 0.899 -4.631 1.00 55.88 102 GLY A C 1
ATOM 816 O O . GLY A 1 102 ? 9.420 1.563 -4.230 1.00 55.88 102 GLY A O 1
ATOM 817 N N . GLY A 1 103 ? 11.152 0.204 -3.808 1.00 56.28 103 GLY A N 1
ATOM 818 C CA . GLY A 1 103 ? 10.964 0.170 -2.355 1.00 56.28 103 GLY A CA 1
ATOM 819 C C . GLY A 1 103 ? 11.133 1.556 -1.731 1.00 56.28 103 GLY A C 1
ATOM 820 O O . GLY A 1 103 ? 12.245 2.076 -1.648 1.00 56.28 103 GLY A O 1
ATOM 821 N N . GLY A 1 104 ? 10.028 2.152 -1.294 1.00 67.81 104 GLY A N 1
ATOM 822 C CA . GLY A 1 104 ? 10.001 3.466 -0.666 1.00 67.81 104 GLY A CA 1
ATOM 823 C C . GLY A 1 104 ? 8.924 3.537 0.407 1.00 67.81 104 GLY A C 1
ATOM 824 O O . GLY A 1 104 ? 7.909 2.854 0.317 1.00 67.81 104 GLY A O 1
ATOM 825 N N . TYR A 1 105 ? 9.140 4.387 1.413 1.00 72.69 105 TYR A N 1
ATOM 826 C CA . TYR A 1 105 ? 8.230 4.553 2.553 1.00 72.69 105 TYR A CA 1
ATOM 827 C C . TYR A 1 105 ? 6.771 4.785 2.126 1.00 72.69 105 TYR A C 1
ATOM 829 O O . TYR A 1 105 ? 5.857 4.195 2.693 1.00 72.69 105 TYR A O 1
ATOM 837 N N . TYR A 1 106 ? 6.557 5.576 1.070 1.00 80.94 106 TYR A N 1
ATOM 838 C CA . TYR A 1 106 ? 5.220 5.893 0.568 1.00 80.94 106 TYR A CA 1
ATOM 839 C C . TYR A 1 106 ? 4.460 4.683 0.016 1.00 80.94 106 TYR A C 1
ATOM 841 O O . TYR A 1 106 ? 3.235 4.698 0.039 1.00 80.94 106 TYR A O 1
ATOM 849 N N . GLN A 1 107 ? 5.137 3.603 -0.395 1.00 80.69 107 GLN A N 1
ATOM 850 C CA . GLN A 1 107 ? 4.445 2.395 -0.850 1.00 80.69 107 GLN A CA 1
ATOM 851 C C . GLN A 1 107 ? 3.577 1.780 0.250 1.00 80.69 107 GLN A C 1
ATOM 853 O O . GLN A 1 107 ? 2.510 1.250 -0.040 1.00 80.69 107 GLN A O 1
ATOM 858 N N . LEU A 1 108 ? 3.977 1.909 1.518 1.00 86.19 108 LEU A N 1
ATOM 859 C CA . LEU A 1 108 ? 3.195 1.407 2.650 1.00 86.19 108 LEU A CA 1
ATOM 860 C C . LEU A 1 108 ? 1.855 2.139 2.826 1.00 86.19 108 LEU A C 1
ATOM 862 O O . LEU A 1 108 ? 0.961 1.622 3.488 1.00 86.19 108 LEU A O 1
ATOM 866 N N . LEU A 1 109 ? 1.692 3.315 2.208 1.00 89.12 109 LEU A N 1
ATOM 867 C CA . LEU A 1 109 ? 0.425 4.045 2.196 1.00 89.12 109 LEU A CA 1
ATOM 868 C C . LEU A 1 109 ? -0.548 3.509 1.140 1.00 89.12 109 LEU A C 1
ATOM 870 O O . LEU A 1 109 ? -1.746 3.751 1.259 1.00 89.12 109 LEU A O 1
ATOM 874 N N . ILE A 1 110 ? -0.065 2.767 0.135 1.00 88.50 110 ILE A N 1
ATOM 875 C CA . ILE A 1 110 ? -0.887 2.265 -0.976 1.00 88.50 110 ILE A CA 1
ATOM 876 C C . ILE A 1 110 ? -2.090 1.458 -0.470 1.00 88.50 110 ILE A C 1
ATOM 878 O O . ILE A 1 110 ? -3.196 1.782 -0.894 1.00 88.50 110 ILE A O 1
ATOM 882 N N . PRO A 1 111 ? -1.955 0.493 0.462 1.00 89.75 111 PRO A N 1
ATOM 883 C CA . PRO A 1 111 ? -3.109 -0.271 0.935 1.00 89.75 111 PRO A CA 1
ATOM 884 C C . PRO A 1 111 ? -4.143 0.601 1.656 1.00 89.75 111 PRO A C 1
ATOM 886 O O . PRO A 1 111 ? -5.339 0.410 1.472 1.00 89.75 111 PRO A O 1
ATOM 889 N N . ILE A 1 112 ? -3.700 1.610 2.417 1.00 91.88 112 ILE A N 1
ATOM 890 C CA . ILE A 1 112 ? -4.597 2.562 3.097 1.00 91.88 112 ILE A CA 1
ATOM 891 C C . ILE A 1 112 ? -5.369 3.391 2.064 1.00 91.88 112 ILE A C 1
ATOM 893 O O . ILE A 1 112 ? -6.566 3.623 2.220 1.00 91.88 112 ILE A O 1
ATOM 897 N N . ARG A 1 113 ? -4.692 3.821 0.994 1.00 91.38 113 ARG A N 1
ATOM 898 C CA . ARG A 1 113 ? -5.313 4.584 -0.093 1.00 91.38 113 ARG A CA 1
ATOM 899 C C . ARG A 1 113 ? -6.207 3.737 -0.993 1.00 91.38 113 ARG A C 1
ATOM 901 O O . ARG A 1 113 ? -7.215 4.237 -1.461 1.00 91.38 113 ARG A O 1
ATOM 908 N N . GLN A 1 114 ? -5.892 2.464 -1.209 1.00 89.50 114 GLN A N 1
ATOM 909 C CA . GLN A 1 114 ? -6.792 1.534 -1.898 1.00 89.50 114 GLN A CA 1
ATOM 910 C C . GLN A 1 114 ? -8.049 1.289 -1.064 1.00 89.50 114 GLN A C 1
ATOM 912 O O . GLN A 1 114 ? -9.161 1.378 -1.570 1.00 89.50 114 GLN A O 1
ATOM 917 N N . MET A 1 115 ? -7.882 1.081 0.241 1.00 91.25 115 MET A N 1
ATOM 918 C CA . MET A 1 115 ? -9.002 0.902 1.155 1.00 91.25 115 MET A CA 1
ATOM 919 C C . MET A 1 115 ? -9.907 2.140 1.225 1.00 91.25 115 MET A C 1
ATOM 921 O O . MET A 1 115 ? -11.104 1.988 1.430 1.00 91.25 115 MET A O 1
ATOM 925 N N . SER A 1 116 ? -9.389 3.356 1.007 1.00 92.75 116 SER A N 1
ATOM 926 C CA . SER A 1 116 ? -10.225 4.565 0.958 1.00 92.75 116 SER A CA 1
ATOM 927 C C . SER A 1 116 ? -11.102 4.677 -0.291 1.00 92.75 116 SER A C 1
ATOM 929 O O . SER A 1 116 ? -12.017 5.501 -0.300 1.00 92.75 116 SER A O 1
ATOM 931 N N . ARG A 1 117 ? -10.841 3.862 -1.322 1.00 91.00 117 ARG A N 1
ATOM 932 C CA . ARG A 1 117 ? -11.661 3.762 -2.540 1.00 91.00 117 ARG A CA 1
ATOM 933 C C . ARG A 1 117 ? -12.700 2.646 -2.487 1.00 91.00 117 ARG A C 1
ATOM 935 O O . ARG A 1 117 ? -13.599 2.616 -3.319 1.00 91.00 117 ARG A O 1
ATOM 942 N N . VAL A 1 118 ? -12.605 1.767 -1.492 1.00 91.75 118 VAL A N 1
ATOM 943 C CA . VAL A 1 118 ? -13.618 0.746 -1.217 1.00 91.75 118 VAL A CA 1
ATOM 944 C C . VAL A 1 118 ? -14.893 1.432 -0.744 1.00 91.75 118 VAL A C 1
ATOM 946 O O . VAL A 1 118 ? -14.863 2.332 0.103 1.00 91.75 118 VAL A O 1
ATOM 949 N N . ARG A 1 119 ? -16.037 0.965 -1.244 1.00 92.44 119 ARG A N 1
ATOM 950 C CA . ARG A 1 119 ? -17.351 1.447 -0.812 1.00 92.44 119 ARG A CA 1
ATOM 951 C C . ARG A 1 119 ? -17.513 1.360 0.706 1.00 92.44 119 ARG A C 1
ATOM 953 O O . ARG A 1 119 ? -17.284 0.312 1.310 1.00 92.44 119 ARG A O 1
ATOM 960 N N . GLU A 1 120 ? -17.994 2.436 1.330 1.00 93.19 120 GLU A N 1
ATOM 961 C CA . GLU A 1 120 ? -18.131 2.498 2.792 1.00 93.19 120 GLU A CA 1
ATOM 962 C C . GLU A 1 120 ? -19.026 1.378 3.345 1.00 93.19 120 GLU A C 1
ATOM 964 O O . GLU A 1 120 ? -18.728 0.834 4.408 1.00 93.19 120 GLU A O 1
ATOM 969 N N . GLU A 1 121 ? -20.080 0.984 2.621 1.00 93.81 121 GLU A N 1
ATOM 970 C CA . GLU A 1 121 ? -20.959 -0.118 3.037 1.00 93.81 121 GLU A CA 1
ATOM 971 C C . GLU A 1 121 ? -20.192 -1.432 3.218 1.00 93.81 121 GLU A C 1
ATOM 973 O O . GLU A 1 121 ? -20.474 -2.182 4.151 1.00 93.81 121 GLU A O 1
ATOM 978 N N . ARG A 1 122 ? -19.199 -1.683 2.358 1.00 94.06 122 ARG A N 1
ATOM 979 C CA . ARG A 1 122 ? -18.351 -2.874 2.412 1.00 94.06 122 ARG A CA 1
ATOM 980 C C . ARG A 1 122 ? -17.372 -2.804 3.581 1.00 94.06 122 ARG A C 1
ATOM 982 O O . ARG A 1 122 ? -17.190 -3.786 4.284 1.00 94.06 122 ARG A O 1
ATOM 989 N N . LEU A 1 123 ? -16.801 -1.634 3.865 1.00 94.62 123 LEU A N 1
ATOM 990 C CA . LEU A 1 123 ? -15.939 -1.461 5.042 1.00 94.62 123 LEU A CA 1
ATOM 991 C C . LEU A 1 123 ? -16.712 -1.611 6.359 1.00 94.62 123 LEU A C 1
ATOM 993 O O . LEU A 1 123 ? -16.180 -2.127 7.340 1.00 94.62 123 LEU A O 1
ATOM 997 N N . ARG A 1 124 ? -17.987 -1.214 6.382 1.00 95.69 124 ARG A N 1
ATOM 998 C CA . ARG A 1 124 ? -18.860 -1.338 7.558 1.00 95.69 124 ARG A CA 1
ATOM 999 C C . ARG A 1 124 ? -19.240 -2.773 7.911 1.00 95.69 124 ARG A C 1
ATOM 1001 O O . ARG A 1 124 ? -19.717 -2.998 9.019 1.00 95.69 124 ARG A O 1
ATOM 1008 N N . THR A 1 125 ? -19.021 -3.748 7.026 1.00 96.25 125 THR A N 1
ATOM 1009 C CA . THR A 1 125 ? -19.160 -5.164 7.404 1.00 96.25 125 THR A CA 1
ATOM 1010 C C . THR A 1 125 ? -17.990 -5.647 8.262 1.00 96.25 125 THR A C 1
ATOM 1012 O O . THR A 1 125 ? -18.135 -6.646 8.960 1.00 96.25 125 THR A O 1
ATOM 1015 N N . ILE A 1 126 ? -16.859 -4.932 8.218 1.00 96.88 126 ILE A N 1
ATOM 1016 C CA . ILE A 1 126 ? -15.606 -5.260 8.912 1.00 96.88 126 ILE A CA 1
ATOM 1017 C C . ILE A 1 126 ? -15.459 -4.426 10.193 1.00 96.88 126 ILE A C 1
ATOM 1019 O O . ILE A 1 126 ? -15.025 -4.923 11.235 1.00 96.88 126 ILE A O 1
ATOM 1023 N N . PHE A 1 127 ? -15.817 -3.142 10.113 1.00 96.88 127 PHE A N 1
ATOM 1024 C CA . PHE A 1 127 ? -15.572 -2.157 11.161 1.00 96.88 127 PHE A CA 1
ATOM 1025 C C . PHE A 1 127 ? -16.865 -1.592 11.744 1.00 96.88 127 PHE A C 1
ATOM 1027 O O . PHE A 1 127 ? -17.791 -1.221 11.019 1.00 96.88 127 PHE A O 1
ATOM 1034 N N . ASN A 1 128 ? -16.889 -1.432 13.064 1.00 96.69 128 ASN A N 1
ATOM 1035 C CA . ASN A 1 128 ? -17.951 -0.711 13.760 1.00 96.69 128 ASN A CA 1
ATOM 1036 C C . ASN A 1 128 ? -17.799 0.820 13.626 1.00 96.69 128 ASN A C 1
ATOM 1038 O O . ASN A 1 128 ? -16.814 1.330 13.093 1.00 96.69 128 ASN A O 1
ATOM 1042 N N . ASP A 1 129 ? -18.766 1.587 14.138 1.00 96.81 129 ASP A N 1
ATOM 1043 C CA . ASP A 1 129 ? -18.779 3.054 14.008 1.00 96.81 129 ASP A CA 1
ATOM 1044 C C . ASP A 1 129 ? -17.576 3.767 14.640 1.00 96.81 129 ASP A C 1
ATOM 1046 O O . ASP A 1 129 ? -17.169 4.832 14.166 1.00 96.81 129 ASP A O 1
ATOM 1050 N N . VAL A 1 130 ? -17.019 3.225 15.724 1.00 96.38 130 VAL A N 1
ATOM 1051 C CA . VAL A 1 130 ? -15.848 3.806 16.395 1.00 96.38 130 VAL A CA 1
ATOM 1052 C C . VAL A 1 130 ? -14.599 3.540 15.563 1.00 96.38 130 VAL A C 1
ATOM 1054 O O . VAL A 1 130 ? -13.841 4.466 15.277 1.00 96.38 130 VAL A O 1
ATOM 1057 N N . GLU A 1 131 ? -14.431 2.301 15.113 1.00 96.62 131 GLU A N 1
ATOM 1058 C CA . GLU A 1 131 ? -13.324 1.876 14.258 1.00 96.62 131 GLU A CA 1
ATOM 1059 C C . GLU A 1 131 ? -13.338 2.630 12.920 1.00 96.62 131 GLU A C 1
ATOM 1061 O O . GLU A 1 131 ? -12.321 3.183 12.498 1.00 96.62 131 GLU A O 1
ATOM 1066 N N . MET A 1 132 ? -14.515 2.781 12.303 1.00 96.88 132 MET A N 1
ATOM 1067 C CA . MET A 1 132 ? -14.679 3.527 11.053 1.00 96.88 132 MET A CA 1
ATOM 1068 C C . MET A 1 132 ? -14.260 4.993 11.166 1.00 96.88 132 MET A C 1
ATOM 1070 O O . MET A 1 132 ? -13.770 5.561 10.190 1.00 96.88 132 MET A O 1
ATOM 1074 N N . LYS A 1 133 ? -14.406 5.628 12.337 1.00 96.31 133 LYS A N 1
ATOM 1075 C CA . LYS A 1 133 ? -13.897 6.995 12.547 1.00 96.31 133 LYS A CA 1
ATOM 1076 C C . LYS A 1 133 ? -12.371 7.038 12.504 1.00 96.31 133 LYS A C 1
ATOM 1078 O O . LYS A 1 133 ? -11.819 7.946 11.885 1.00 96.31 133 LYS A O 1
ATOM 1083 N N . VAL A 1 134 ? -11.699 6.061 13.117 1.00 95.94 134 VAL A N 1
ATOM 1084 C CA . VAL A 1 134 ? -10.230 5.954 13.085 1.00 95.94 134 VAL A CA 1
ATOM 1085 C C . VAL A 1 134 ? -9.746 5.724 11.654 1.00 95.94 134 VAL A C 1
ATOM 1087 O O . VAL A 1 134 ? -8.837 6.411 11.189 1.00 95.94 134 VAL A O 1
ATOM 1090 N N . ILE A 1 135 ? -10.405 4.819 10.929 1.00 95.50 135 ILE A N 1
ATOM 1091 C CA . ILE A 1 135 ? -10.108 4.522 9.525 1.00 95.50 135 ILE A CA 1
ATOM 1092 C C . ILE A 1 135 ? -10.277 5.762 8.634 1.00 95.50 135 ILE A C 1
ATOM 1094 O O . ILE A 1 135 ? -9.373 6.104 7.872 1.00 95.50 135 ILE A O 1
ATOM 1098 N N . LYS A 1 136 ? -11.388 6.496 8.759 1.00 95.88 136 LYS A N 1
ATOM 1099 C CA . LYS A 1 136 ? -11.608 7.729 7.983 1.00 95.88 136 LYS A CA 1
ATOM 1100 C C . LYS A 1 136 ? -10.565 8.803 8.282 1.00 95.88 136 LYS A C 1
ATOM 1102 O O . LYS A 1 136 ? -10.127 9.508 7.375 1.00 95.88 136 LYS A O 1
ATOM 1107 N N . GLU A 1 137 ? -10.130 8.911 9.533 1.00 95.38 137 GLU A N 1
ATOM 1108 C CA . GLU A 1 137 ? -9.057 9.832 9.898 1.00 95.38 137 GLU A CA 1
ATOM 1109 C C . GLU A 1 137 ? -7.712 9.420 9.275 1.00 95.38 137 GLU A C 1
ATOM 1111 O O . GLU A 1 137 ? -6.961 10.282 8.814 1.00 95.38 137 GLU A O 1
ATOM 1116 N N . LEU A 1 138 ? -7.418 8.118 9.186 1.00 93.56 138 LEU A N 1
ATOM 1117 C CA . LEU A 1 138 ? -6.256 7.617 8.443 1.00 93.56 138 LEU A CA 1
ATOM 1118 C C . LEU A 1 138 ? -6.341 7.952 6.952 1.00 93.56 138 LEU A C 1
ATOM 1120 O O . LEU A 1 138 ? -5.346 8.390 6.368 1.00 93.56 138 LEU A O 1
ATOM 1124 N N . PHE A 1 139 ? -7.518 7.819 6.339 1.00 94.88 139 PHE A N 1
ATOM 1125 C CA . PHE A 1 139 ? -7.720 8.207 4.941 1.00 94.88 139 PHE A CA 1
ATOM 1126 C C . PHE A 1 139 ? -7.440 9.694 4.734 1.00 94.88 139 PHE A C 1
ATOM 1128 O O . PHE A 1 139 ? -6.670 10.053 3.847 1.00 94.88 139 PHE A O 1
ATOM 1135 N N . ARG A 1 140 ? -7.974 10.555 5.602 1.00 95.19 140 ARG A N 1
ATOM 1136 C CA . ARG A 1 140 ? -7.744 12.004 5.541 1.00 95.19 140 ARG A CA 1
ATOM 1137 C C . ARG A 1 140 ? -6.268 12.371 5.721 1.00 95.19 140 ARG A C 1
ATOM 1139 O O . ARG A 1 140 ? -5.747 13.221 5.009 1.00 95.19 140 ARG A O 1
ATOM 1146 N N . LYS A 1 141 ? -5.564 11.716 6.651 1.00 92.38 141 LYS A N 1
ATOM 1147 C CA . LYS A 1 141 ? -4.126 11.948 6.889 1.00 92.38 141 LYS A CA 1
ATOM 1148 C C . LYS A 1 141 ? -3.245 11.517 5.720 1.00 92.38 141 LYS A C 1
ATOM 1150 O O . LYS A 1 141 ? -2.154 12.059 5.556 1.00 92.38 141 LYS A O 1
ATOM 1155 N N . THR A 1 142 ? -3.688 10.529 4.949 1.00 91.31 142 THR A N 1
ATOM 1156 C CA . THR A 1 142 ? -2.906 9.948 3.851 1.00 91.31 142 THR A CA 1
ATOM 1157 C C . THR A 1 142 ? -3.255 10.524 2.478 1.00 91.31 142 THR A C 1
ATOM 1159 O O . THR A 1 142 ? -2.482 10.358 1.542 1.00 91.31 142 THR A O 1
ATOM 1162 N N . GLU A 1 143 ? -4.365 11.251 2.355 1.00 92.56 143 GLU A N 1
ATOM 1163 C CA . GLU A 1 143 ? -4.822 11.884 1.111 1.00 92.56 143 GLU A CA 1
ATOM 1164 C C . GLU A 1 143 ? -3.788 12.805 0.435 1.00 92.56 143 GLU A C 1
ATOM 1166 O O . GLU A 1 143 ? -3.605 12.675 -0.775 1.00 92.56 143 GLU A O 1
ATOM 1171 N N . PRO A 1 144 ? -3.024 13.660 1.149 1.00 91.25 144 PRO A N 1
ATOM 1172 C CA . PRO A 1 144 ? -2.038 14.529 0.497 1.00 91.25 144 PRO A CA 1
ATOM 1173 C C . PRO A 1 144 ? -0.914 13.777 -0.232 1.00 91.25 144 PRO A C 1
ATOM 1175 O O . PRO A 1 144 ? -0.185 14.375 -1.022 1.00 91.25 144 PRO A O 1
ATOM 1178 N N . TY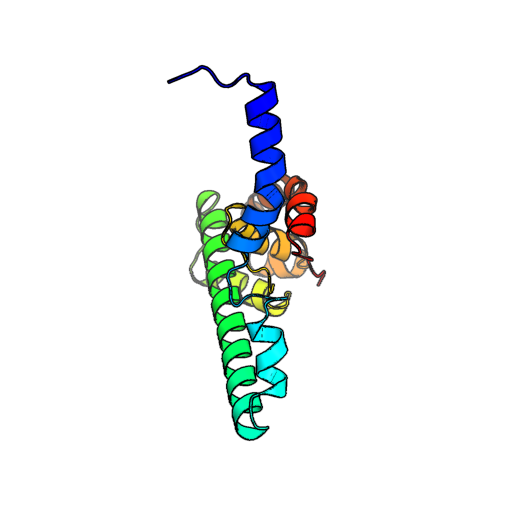R A 1 145 ? -0.746 12.478 0.037 1.00 89.06 145 TYR A N 1
ATOM 1179 C CA . TYR A 1 145 ? 0.273 11.655 -0.605 1.00 89.06 145 TYR A CA 1
ATOM 1180 C C . TYR A 1 145 ? -0.184 11.068 -1.945 1.00 89.06 145 TYR A C 1
ATOM 1182 O O . TYR A 1 145 ? 0.665 10.532 -2.653 1.00 89.06 145 TYR A O 1
ATOM 1190 N N . ASP A 1 146 ? -1.455 11.209 -2.339 1.00 87.94 146 ASP A N 1
ATOM 1191 C CA . ASP A 1 146 ? -1.962 10.693 -3.622 1.00 87.94 146 ASP A CA 1
ATOM 1192 C C . ASP A 1 146 ? -1.145 11.232 -4.800 1.00 87.94 146 ASP A C 1
ATOM 1194 O O . ASP A 1 146 ? -0.654 10.460 -5.620 1.00 87.94 146 ASP A O 1
ATOM 1198 N N . GLN A 1 147 ? -0.856 12.535 -4.813 1.00 85.12 147 GLN A N 1
ATOM 1199 C CA . GLN A 1 147 ? -0.043 13.147 -5.866 1.00 85.12 147 GLN A CA 1
ATOM 1200 C C . GLN A 1 147 ? 1.389 12.580 -5.913 1.00 85.12 147 GLN A C 1
ATOM 1202 O O . GLN A 1 147 ? 1.984 12.457 -6.984 1.00 85.12 147 GLN A O 1
ATOM 1207 N N . ILE A 1 148 ? 1.966 12.228 -4.759 1.00 83.81 148 ILE A N 1
ATOM 1208 C CA . ILE A 1 148 ? 3.305 11.624 -4.685 1.00 83.81 148 ILE A CA 1
ATOM 1209 C C . ILE A 1 148 ? 3.264 10.186 -5.214 1.00 83.81 148 ILE A C 1
ATOM 1211 O O . ILE A 1 148 ? 4.177 9.775 -5.931 1.00 83.81 148 ILE A O 1
ATOM 1215 N N . LEU A 1 149 ? 2.214 9.435 -4.880 1.00 82.00 149 LEU A N 1
ATOM 1216 C CA . LEU A 1 149 ? 1.998 8.072 -5.359 1.00 82.00 149 LEU A CA 1
ATOM 1217 C C . LEU A 1 149 ? 1.791 8.049 -6.882 1.00 82.00 149 LEU A C 1
ATO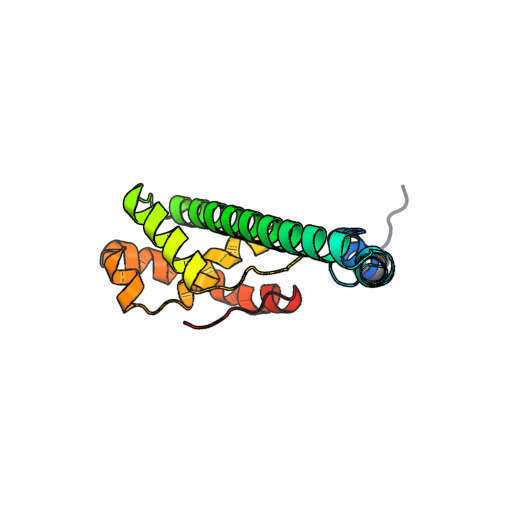M 1219 O O . LEU A 1 149 ? 2.446 7.267 -7.573 1.00 82.00 149 LEU A O 1
ATOM 1223 N N . GLU A 1 150 ? 1.002 8.975 -7.424 1.00 81.94 150 GLU A N 1
ATOM 1224 C CA . GLU A 1 150 ? 0.811 9.148 -8.871 1.00 81.94 150 GLU A CA 1
ATOM 1225 C C . GLU A 1 150 ? 2.119 9.490 -9.592 1.00 81.94 150 GLU A C 1
ATOM 1227 O O . GLU A 1 150 ? 2.447 8.891 -10.617 1.00 81.94 150 GLU A O 1
ATOM 1232 N N . GLN A 1 151 ? 2.934 10.391 -9.030 1.00 76.00 151 GLN A N 1
ATOM 1233 C CA . GLN A 1 151 ? 4.266 10.699 -9.569 1.00 76.00 151 GLN A CA 1
ATOM 1234 C C . GLN A 1 151 ? 5.210 9.485 -9.559 1.00 76.00 151 GLN A C 1
ATOM 1236 O O . GLN A 1 151 ? 6.156 9.429 -10.350 1.00 76.00 151 GLN A O 1
ATOM 1241 N N . GLN A 1 152 ? 4.965 8.513 -8.678 1.00 74.44 152 GLN A N 1
ATOM 1242 C CA . GLN A 1 152 ? 5.682 7.238 -8.626 1.00 74.44 152 GLN A CA 1
ATOM 1243 C C . GLN A 1 152 ? 5.080 6.175 -9.558 1.00 74.44 152 GLN A C 1
ATOM 1245 O O . GLN A 1 152 ? 5.622 5.075 -9.648 1.00 74.44 152 GLN A O 1
ATOM 1250 N N . GLY A 1 153 ? 4.014 6.503 -10.292 1.00 72.81 153 GLY A N 1
ATOM 1251 C CA . GLY A 1 153 ? 3.329 5.595 -11.209 1.00 72.81 153 GLY A CA 1
ATOM 1252 C C . GLY A 1 153 ? 2.347 4.649 -10.520 1.00 72.81 153 GLY A C 1
ATOM 1253 O O . GLY A 1 153 ? 1.992 3.628 -11.106 1.00 72.81 153 GLY A O 1
ATOM 1254 N N . VAL A 1 154 ? 1.935 4.951 -9.284 1.00 76.19 154 VAL A N 1
ATOM 1255 C CA . VAL A 1 154 ? 0.827 4.264 -8.613 1.00 76.19 154 VAL A CA 1
ATOM 1256 C C . VAL A 1 154 ? -0.466 4.944 -9.046 1.00 76.19 154 VAL A C 1
ATOM 1258 O O . VAL A 1 154 ? -0.663 6.123 -8.767 1.00 76.19 154 VAL A O 1
ATOM 1261 N N . PHE A 1 155 ? -1.365 4.195 -9.674 1.00 72.00 155 PHE A N 1
ATOM 1262 C CA . PHE A 1 155 ? -2.705 4.674 -10.002 1.00 72.00 155 PHE A CA 1
ATOM 1263 C C . PHE A 1 155 ? -3.707 3.873 -9.181 1.00 72.00 155 PHE A C 1
ATOM 1265 O O . PHE A 1 155 ? -3.769 2.648 -9.281 1.00 72.00 155 PHE A O 1
ATOM 1272 N N . LEU A 1 156 ? -4.437 4.563 -8.310 1.00 73.25 156 LEU A N 1
ATOM 1273 C CA . LEU A 1 156 ? -5.472 3.946 -7.489 1.00 73.25 156 LEU A CA 1
ATOM 1274 C C . LEU A 1 156 ? -6.700 3.675 -8.365 1.00 73.25 156 LEU A C 1
ATOM 1276 O O . LEU A 1 156 ? -7.031 4.480 -9.233 1.00 73.25 156 LEU A O 1
ATOM 1280 N N . VAL A 1 157 ? -7.347 2.534 -8.144 1.00 69.38 157 VAL A N 1
ATOM 1281 C CA . VAL A 1 157 ? -8.564 2.130 -8.854 1.00 69.38 157 VAL A CA 1
ATOM 1282 C C . VAL A 1 157 ? -9.733 2.276 -7.887 1.00 69.38 157 VAL A C 1
ATOM 1284 O O . VAL A 1 157 ? -9.602 1.901 -6.722 1.00 69.38 157 VAL A O 1
ATOM 1287 N N . ASP A 1 158 ? -10.833 2.855 -8.363 1.00 67.19 158 ASP A N 1
ATOM 1288 C CA . ASP A 1 158 ? -12.080 2.937 -7.604 1.00 67.19 158 ASP A CA 1
ATOM 1289 C C . ASP A 1 158 ? -12.873 1.621 -7.739 1.00 67.19 158 ASP A C 1
ATOM 1291 O O . ASP A 1 158 ? -12.864 1.005 -8.809 1.00 67.19 158 ASP A O 1
ATOM 1295 N N . GLU A 1 159 ? -13.536 1.197 -6.657 1.00 60.41 159 GLU A N 1
ATOM 1296 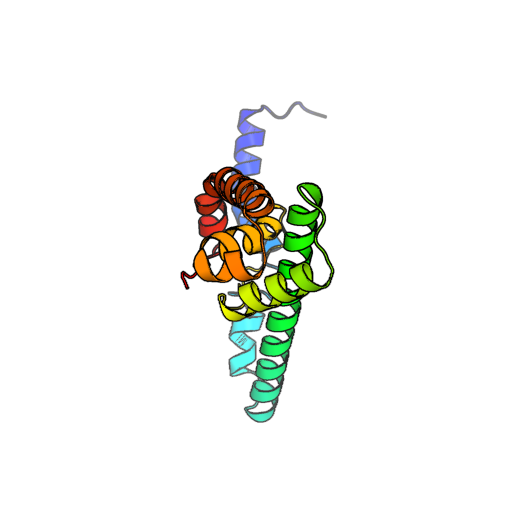C CA . GLU A 1 159 ? -14.438 0.027 -6.621 1.00 60.41 159 GLU A CA 1
ATOM 1297 C C . GLU A 1 159 ? -15.884 0.385 -6.993 1.00 60.41 159 GLU A C 1
ATOM 1299 O O . GLU A 1 159 ? -16.426 1.370 -6.435 1.00 60.41 159 GLU A O 1
#

pLDDT: mean 84.06, std 11.54, range [45.34, 96.88]

Secondary structure (DSSP, 8-state):
-----HHHHHHHHHHHHHHHHHHHT-TTSTT-HHHHHHHHHS-HHHHHHHHHHHHHHHHHHHHHHHHHHHHHHHTTSPPPHHHHHHHHHHHHHHS---------GGGGGHHHHHHTTS-HHHHTTT--HHHHHHHHHHHHHHGGGHHHHHHTT------

Nearest PDB structures (foldseek):
  4m70-assembly4_H  TM=3.327E-01  e=3.744E+00  Solanum tuberosum
  7oom-assembly1_B  TM=4.137E-01  e=7.507E+00  Trichonephila clavipes

Mean predicted aligned error: 8.47 Å

Sequence (159 aa):
MGNIPQVELNRIYQSIQPLSRRYQRGLNGPGSLFEKTVRTTLRDDQLAIYEAQELERNRRRHEALVRSGIAMIELSMPLTEKQREEVVSVIMESSAPNLVSGGGYYQLLIPIRQMSRVREERLRTIFNDVEMKVIKELFRKTEPYDQILEQQGVFLVDE

Foldseek 3Di:
DDDDPPVNVVVVVVVCVVVVLVVQLPCCAPPHPCVVCVVVPDDPVVVVVVVVVVQVVLLVVQLVLLLLLVVVLCVQPNFDPVLSVLLSVQLSVQDDRFSQRGDDPLSSCLSLQLVVLRDVVSNCVRDDPVSVVSSVVSNVVSVVCQVVCVVSVDDHGHD

Solvent-accessible surface area (backbone atoms only — not comparable to full-atom values): 9163 Å² total; per-residue (Å²): 131,84,85,75,53,71,70,56,52,52,51,52,52,60,67,43,45,65,55,50,57,49,57,54,29,43,78,73,23,95,90,20,68,52,59,68,42,48,77,76,70,44,54,72,75,54,42,54,53,49,51,54,50,51,52,52,51,43,49,53,51,37,52,52,44,39,56,54,14,48,55,58,49,39,75,80,48,80,69,54,71,68,44,48,53,50,52,49,50,52,45,61,71,50,41,76,68,74,84,57,58,52,98,50,80,69,61,45,47,47,40,51,58,43,51,64,36,46,53,65,75,64,50,51,78,67,34,54,79,70,54,45,52,57,52,52,50,51,37,62,73,49,51,82,46,50,66,59,38,42,77,63,65,47,78,85,54,77,96

Radius of gyration: 19.72 Å; Cα contacts (8 Å, |Δi|>4): 121; chains: 1; bounding box: 58×49×45 Å